Protein AF-K1J9S1-F1 (afdb_monomer_lite)

Foldseek 3Di:
DVLLVCLVPDDLVVNLVVLVVCCVVPLPVSLVSLVVNLVCCVVPNVVVVCVSSNVSSVVSNVSSVVVVVD

Structure (mmCIF, N/CA/C/O backbone):
data_AF-K1J9S1-F1
#
_entry.id   AF-K1J9S1-F1
#
loop_
_atom_site.group_PDB
_atom_site.id
_atom_site.type_symbol
_atom_site.label_atom_id
_atom_site.label_alt_id
_atom_site.label_comp_id
_atom_site.label_asym_id
_atom_site.label_entity_id
_atom_site.label_seq_id
_atom_site.pdbx_PDB_ins_code
_atom_site.Cartn_x
_atom_site.Cartn_y
_atom_site.Cartn_z
_atom_site.occupancy
_atom_site.B_iso_or_equiv
_atom_site.auth_seq_id
_atom_site.auth_comp_id
_atom_site.auth_asym_id
_atom_site.auth_atom_id
_atom_site.pdbx_PDB_model_num
ATOM 1 N N . MET A 1 1 ? 7.853 8.527 6.931 1.00 46.38 1 MET A N 1
ATOM 2 C CA . MET A 1 1 ? 8.721 8.301 5.747 1.00 46.38 1 MET A CA 1
ATOM 3 C C . MET A 1 1 ? 9.503 6.981 5.788 1.00 46.38 1 MET A C 1
ATOM 5 O O . MET A 1 1 ? 9.774 6.444 4.722 1.00 46.38 1 MET A O 1
ATOM 9 N N . SER A 1 2 ? 9.835 6.417 6.958 1.00 60.81 2 SER A N 1
ATOM 10 C CA . SER A 1 2 ? 10.635 5.179 7.057 1.00 60.81 2 SER A CA 1
ATOM 11 C C . SER A 1 2 ? 9.954 3.926 6.475 1.00 60.81 2 SER A C 1
ATOM 13 O O . SER A 1 2 ? 10.618 3.140 5.803 1.00 60.81 2 SER A O 1
ATOM 15 N N . ASN A 1 3 ? 8.631 3.778 6.638 1.00 70.06 3 ASN A N 1
ATOM 16 C CA . ASN A 1 3 ? 7.893 2.608 6.138 1.00 70.06 3 ASN A CA 1
ATOM 17 C C . ASN A 1 3 ? 7.813 2.540 4.610 1.00 70.06 3 ASN A C 1
ATOM 19 O O . ASN A 1 3 ? 8.013 1.478 4.036 1.00 70.06 3 ASN A O 1
ATOM 23 N N . VAL A 1 4 ? 7.590 3.664 3.924 1.00 73.44 4 VAL A N 1
ATOM 24 C CA . VAL A 1 4 ? 7.464 3.670 2.455 1.00 73.44 4 VAL A CA 1
ATOM 25 C C . VAL A 1 4 ? 8.769 3.227 1.791 1.00 73.44 4 VAL A C 1
ATOM 27 O O . VAL A 1 4 ? 8.752 2.401 0.883 1.00 73.44 4 VAL A O 1
ATOM 30 N N . LYS A 1 5 ? 9.923 3.688 2.293 1.00 77.75 5 LYS A N 1
ATOM 31 C CA . LYS A 1 5 ? 11.231 3.251 1.784 1.00 77.75 5 LYS A CA 1
ATOM 32 C C . LYS A 1 5 ? 11.436 1.745 1.979 1.00 77.75 5 LYS A C 1
ATOM 34 O O . LYS A 1 5 ? 11.944 1.093 1.071 1.00 77.75 5 LYS A O 1
ATOM 39 N N . TYR A 1 6 ? 11.008 1.184 3.109 1.00 83.06 6 TYR A N 1
ATOM 40 C CA . TYR A 1 6 ? 11.020 -0.264 3.324 1.00 83.06 6 TYR A CA 1
ATOM 41 C C . TYR A 1 6 ? 10.106 -0.991 2.324 1.00 83.06 6 TYR A C 1
ATOM 43 O O . TYR A 1 6 ? 10.566 -1.885 1.618 1.00 83.06 6 TYR A O 1
ATOM 51 N N . LEU A 1 7 ? 8.856 -0.540 2.168 1.00 81.19 7 LEU A N 1
ATOM 52 C CA . LEU A 1 7 ? 7.867 -1.136 1.259 1.00 81.19 7 LEU A CA 1
ATOM 53 C C . LEU A 1 7 ? 8.290 -1.135 -0.210 1.00 81.19 7 LEU A C 1
ATOM 55 O O . LEU A 1 7 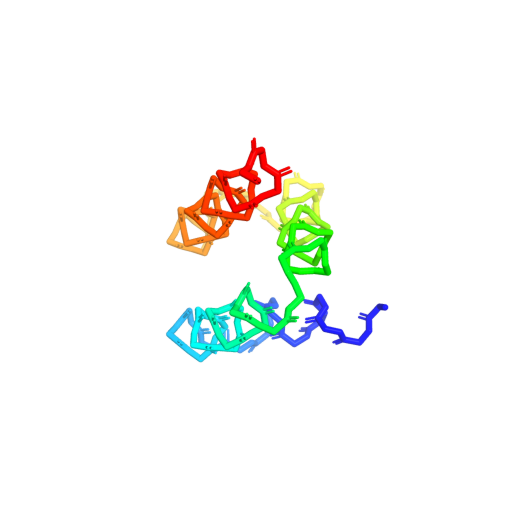? 7.800 -1.959 -0.978 1.00 81.19 7 LEU A O 1
ATOM 59 N N . LEU A 1 8 ? 9.172 -0.224 -0.617 1.00 80.50 8 LEU A N 1
ATOM 60 C CA . LEU A 1 8 ? 9.680 -0.144 -1.986 1.00 80.50 8 LEU A CA 1
ATOM 61 C C . LEU A 1 8 ? 10.914 -1.025 -2.221 1.00 80.50 8 LEU A C 1
ATOM 63 O O . LEU A 1 8 ? 11.078 -1.538 -3.327 1.00 80.50 8 LEU A O 1
ATOM 67 N N . ASN A 1 9 ? 11.746 -1.223 -1.19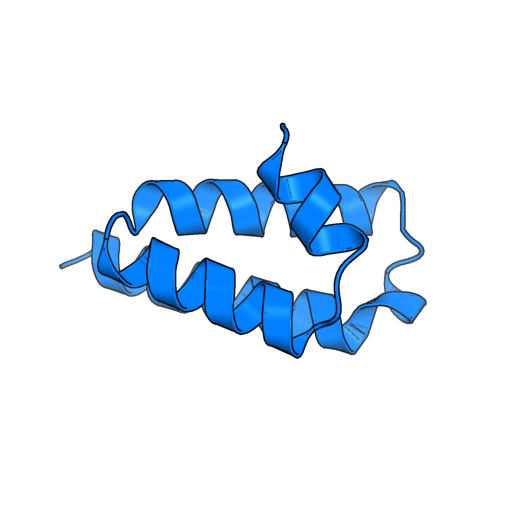3 1.00 84.69 9 ASN A N 1
ATOM 68 C CA . ASN A 1 9 ? 13.024 -1.941 -1.295 1.00 84.69 9 ASN A CA 1
ATOM 69 C C . ASN A 1 9 ? 12.969 -3.393 -0.789 1.00 84.69 9 ASN A C 1
ATOM 71 O O . ASN A 1 9 ? 13.901 -4.151 -1.031 1.00 84.69 9 ASN A O 1
ATOM 75 N N . THR A 1 10 ? 11.895 -3.788 -0.105 1.00 86.69 10 THR A N 1
ATOM 76 C CA . THR A 1 10 ? 11.683 -5.161 0.374 1.00 86.69 10 THR A CA 1
ATOM 77 C C . THR A 1 10 ? 10.962 -6.036 -0.659 1.00 86.69 10 THR A C 1
ATOM 79 O O . THR A 1 10 ? 10.424 -5.535 -1.658 1.00 86.69 10 THR A O 1
ATOM 82 N N . SER A 1 11 ? 10.921 -7.350 -0.429 1.00 88.06 11 SER A N 1
ATOM 83 C CA . SER A 1 11 ? 10.137 -8.279 -1.250 1.00 88.06 11 SER A CA 1
ATOM 84 C C . SER A 1 11 ? 8.640 -7.917 -1.221 1.00 88.06 11 SER A C 1
ATOM 86 O O . SER A 1 11 ? 8.164 -7.189 -0.345 1.00 88.06 11 SER A O 1
ATOM 88 N N . VAL A 1 12 ? 7.863 -8.370 -2.210 1.00 88.50 12 VAL A N 1
ATOM 89 C CA . VAL A 1 12 ? 6.412 -8.095 -2.216 1.00 88.50 12 VAL A CA 1
ATOM 90 C C . VAL A 1 12 ? 5.718 -8.807 -1.048 1.00 88.50 12 VAL A C 1
ATOM 92 O O . VAL A 1 12 ? 4.809 -8.230 -0.452 1.00 88.50 12 VAL A O 1
ATOM 95 N N . ASP A 1 13 ? 6.177 -10.005 -0.682 1.00 89.75 13 ASP A N 1
ATOM 96 C CA . ASP A 1 13 ? 5.589 -10.817 0.389 1.00 89.75 13 ASP A CA 1
ATOM 97 C C . ASP A 1 13 ? 5.876 -10.257 1.787 1.00 89.75 13 ASP A C 1
ATOM 99 O O . ASP A 1 13 ? 4.967 -10.190 2.621 1.00 89.75 13 ASP A O 1
ATOM 103 N N . ASP A 1 14 ? 7.090 -9.760 2.033 1.00 88.81 14 ASP A N 1
ATOM 104 C CA . ASP A 1 14 ? 7.437 -9.117 3.308 1.00 88.81 14 ASP A CA 1
ATOM 105 C C . ASP A 1 14 ? 6.691 -7.790 3.477 1.00 88.81 14 ASP A C 1
ATOM 107 O O . ASP A 1 14 ? 6.142 -7.489 4.543 1.00 88.81 14 ASP A O 1
ATOM 111 N N . GLY A 1 15 ? 6.612 -7.006 2.395 1.00 91.00 15 GLY A N 1
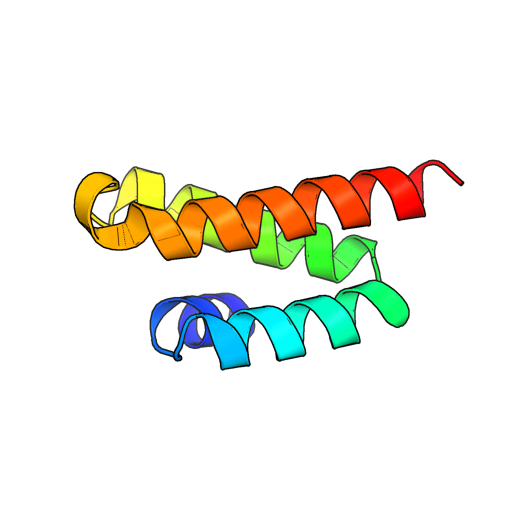ATOM 112 C CA . GLY A 1 15 ? 5.849 -5.761 2.368 1.00 91.00 15 GLY A CA 1
ATOM 113 C C . GLY A 1 15 ? 4.363 -6.002 2.634 1.00 91.00 15 GLY A C 1
ATOM 114 O O . GLY A 1 15 ? 3.752 -5.285 3.428 1.00 91.00 15 GLY A O 1
ATOM 115 N N . LYS A 1 16 ? 3.794 -7.054 2.032 1.00 92.25 16 LYS A N 1
ATOM 116 C CA . LYS A 1 16 ? 2.418 -7.484 2.291 1.00 92.25 16 LYS A CA 1
ATOM 117 C C . LYS A 1 16 ? 2.226 -7.888 3.747 1.00 92.25 16 LYS A C 1
ATOM 119 O O . LYS A 1 16 ? 1.322 -7.367 4.388 1.00 92.25 16 LYS A O 1
ATOM 124 N N . SER A 1 17 ? 3.070 -8.770 4.275 1.00 92.44 17 SER A N 1
ATOM 125 C CA . SER A 1 17 ? 2.953 -9.278 5.650 1.00 92.44 17 SER A CA 1
ATOM 126 C C . SER A 1 17 ? 3.023 -8.144 6.678 1.00 92.44 17 SER A C 1
ATOM 128 O O . SER A 1 17 ? 2.219 -8.090 7.610 1.00 92.44 17 SER A O 1
ATOM 130 N N . THR A 1 18 ? 3.919 -7.179 6.452 1.00 92.31 18 THR A N 1
ATOM 131 C CA . THR A 1 18 ? 4.051 -5.969 7.277 1.00 92.31 18 THR A CA 1
ATOM 132 C C . THR A 1 18 ? 2.779 -5.125 7.234 1.00 92.31 18 THR A C 1
ATOM 134 O O . THR A 1 18 ? 2.228 -4.778 8.279 1.00 92.31 18 THR A O 1
ATOM 137 N N . LEU A 1 19 ? 2.267 -4.837 6.034 1.00 94.00 19 LEU A N 1
ATOM 138 C CA . LEU A 1 19 ? 1.043 -4.056 5.863 1.00 94.00 19 LEU A CA 1
ATOM 139 C C . LEU A 1 19 ? -0.201 -4.777 6.386 1.00 94.00 19 LEU A C 1
ATOM 141 O O . LEU A 1 19 ? -1.108 -4.119 6.881 1.00 94.00 19 LEU A O 1
ATOM 145 N N . GLU A 1 20 ? -0.263 -6.105 6.312 1.00 95.00 20 GLU A N 1
ATOM 146 C CA . GLU A 1 20 ? -1.363 -6.891 6.876 1.00 95.00 20 GLU A CA 1
ATOM 147 C C . GLU A 1 20 ? -1.325 -6.914 8.408 1.00 95.00 20 GLU A C 1
ATOM 149 O O . GLU A 1 20 ? -2.382 -6.837 9.036 1.00 95.00 20 GLU A O 1
ATOM 154 N N . CYS A 1 21 ? -0.137 -6.958 9.016 1.00 94.38 21 CYS A N 1
ATOM 155 C CA . CYS A 1 21 ? 0.022 -6.782 10.459 1.00 94.38 21 CYS A CA 1
ATOM 156 C C . CYS A 1 21 ? -0.421 -5.373 10.883 1.00 94.38 21 CYS A C 1
ATOM 158 O O . CYS A 1 21 ? -1.270 -5.212 11.760 1.00 94.38 21 CYS A O 1
ATOM 160 N N . GLN A 1 22 ? 0.074 -4.351 10.182 1.00 93.69 22 GLN A N 1
ATOM 161 C CA . GLN A 1 22 ? -0.275 -2.959 10.440 1.00 93.69 22 GLN A CA 1
ATOM 162 C C . GLN A 1 22 ? -1.766 -2.688 10.228 1.00 93.69 22 GLN A C 1
ATOM 164 O O . GLN A 1 22 ? -2.366 -1.979 11.020 1.00 93.69 22 GLN A O 1
ATOM 169 N N . LEU A 1 23 ? -2.388 -3.293 9.215 1.00 95.00 23 LEU A N 1
ATOM 170 C CA . LEU A 1 23 ? -3.822 -3.196 8.952 1.00 95.00 23 LEU A CA 1
ATOM 171 C C . LEU A 1 23 ? -4.662 -3.696 10.133 1.00 95.00 23 LEU A C 1
ATOM 173 O O . LEU A 1 23 ? -5.702 -3.112 10.412 1.00 95.00 23 LEU A O 1
ATOM 177 N N . ARG A 1 24 ? -4.237 -4.770 10.812 1.00 94.50 24 ARG A N 1
ATOM 178 C CA . ARG A 1 24 ? -4.963 -5.320 11.969 1.00 94.50 24 ARG A CA 1
ATOM 179 C C . ARG A 1 24 ? -4.880 -4.405 13.188 1.00 94.50 24 ARG A C 1
ATOM 181 O O . ARG A 1 24 ? -5.856 -4.297 13.918 1.00 94.50 24 ARG A O 1
ATOM 188 N N . SER A 1 25 ? -3.733 -3.762 13.393 1.00 94.94 25 SER A N 1
ATOM 189 C CA . SER A 1 25 ? -3.486 -2.916 14.567 1.00 94.94 25 SER A CA 1
ATOM 190 C C . SER A 1 25 ? -3.914 -1.461 14.362 1.00 94.94 25 SER A C 1
ATOM 192 O O . SER A 1 25 ? -4.422 -0.825 15.278 1.00 94.94 25 SER A O 1
ATOM 194 N N . ASN A 1 26 ? -3.688 -0.914 13.167 1.00 95.44 26 ASN A N 1
ATOM 195 C CA . ASN A 1 26 ? -3.976 0.468 12.800 1.00 95.44 26 ASN A CA 1
ATOM 196 C C . ASN A 1 26 ? -4.319 0.578 11.295 1.00 95.44 26 ASN A C 1
ATOM 198 O O . ASN A 1 26 ? -3.446 0.867 10.460 1.00 95.44 26 ASN A O 1
ATOM 202 N N . PRO A 1 27 ? -5.602 0.391 10.932 1.00 95.38 27 PRO A N 1
ATOM 203 C CA . PRO A 1 27 ? -6.057 0.473 9.547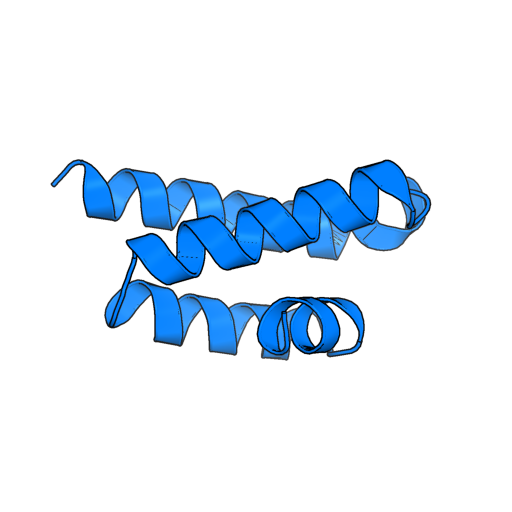 1.00 95.38 27 PRO A CA 1
ATOM 204 C C . PRO A 1 27 ? -5.765 1.824 8.883 1.00 95.38 27 PRO A C 1
ATOM 206 O O . PRO A 1 27 ? -5.433 1.869 7.699 1.00 95.38 27 PRO A O 1
ATOM 209 N N . GLN A 1 28 ? -5.839 2.925 9.639 1.00 95.88 28 GLN A N 1
ATOM 210 C CA . GLN A 1 28 ? -5.578 4.267 9.115 1.00 95.88 28 GLN A CA 1
ATOM 211 C C . GLN A 1 28 ? -4.119 4.423 8.686 1.00 95.88 28 GLN A C 1
ATOM 213 O O . GLN A 1 28 ? -3.839 4.954 7.613 1.00 95.88 28 GLN A O 1
ATOM 218 N N . GLN A 1 29 ? -3.183 3.922 9.491 1.00 94.00 29 GLN A N 1
ATOM 219 C CA . GLN A 1 29 ? -1.768 3.977 9.147 1.00 94.00 29 GLN A CA 1
ATOM 220 C C . GLN A 1 29 ? -1.455 3.085 7.940 1.00 94.00 29 GLN A C 1
ATOM 222 O O . GLN A 1 29 ? -0.703 3.493 7.060 1.00 94.00 29 GLN A O 1
ATOM 227 N N . ALA A 1 30 ? -2.037 1.881 7.870 1.00 95.00 30 ALA A N 1
ATOM 228 C CA . ALA A 1 30 ? -1.870 0.989 6.719 1.00 95.00 30 ALA A CA 1
ATOM 229 C C . ALA A 1 30 ? -2.386 1.621 5.414 1.00 95.00 30 ALA A C 1
ATOM 231 O O . ALA A 1 30 ? -1.743 1.488 4.373 1.00 95.00 30 ALA A O 1
ATOM 232 N N . LEU A 1 31 ? -3.508 2.348 5.476 1.00 96.06 31 LEU A N 1
ATOM 233 C CA . LEU A 1 31 ? -4.031 3.117 4.347 1.00 96.06 31 LEU A CA 1
ATOM 234 C C . LEU A 1 31 ? -3.036 4.190 3.890 1.00 96.06 31 LEU A C 1
ATOM 236 O O . LEU A 1 31 ? -2.710 4.250 2.706 1.00 96.06 31 LEU A O 1
ATOM 240 N N . THR A 1 32 ? -2.550 5.012 4.822 1.00 95.38 32 THR A N 1
ATOM 241 C CA . THR A 1 32 ? -1.615 6.105 4.521 1.00 95.38 32 THR A CA 1
ATOM 242 C C . THR A 1 32 ? -0.314 5.581 3.913 1.00 95.38 32 THR A C 1
ATOM 244 O O . THR A 1 32 ? 0.113 6.069 2.868 1.00 95.38 32 THR A O 1
ATOM 247 N N . ASP A 1 33 ? 0.297 4.560 4.519 1.00 93.62 33 ASP A N 1
ATOM 248 C CA . ASP A 1 33 ? 1.571 4.009 4.047 1.00 93.62 33 ASP A CA 1
ATOM 249 C C . ASP A 1 33 ? 1.434 3.342 2.670 1.00 93.62 33 ASP A C 1
ATOM 251 O O . ASP A 1 33 ? 2.285 3.538 1.798 1.00 93.62 33 ASP A O 1
ATOM 255 N N . ALA A 1 34 ? 0.349 2.591 2.442 1.00 94.62 34 ALA A N 1
ATOM 256 C CA . ALA A 1 34 ? 0.108 1.951 1.154 1.00 94.62 34 ALA A CA 1
ATOM 257 C C . ALA A 1 34 ? -0.177 2.975 0.044 1.00 94.62 34 ALA A C 1
ATOM 259 O O . ALA A 1 34 ? 0.327 2.819 -1.068 1.00 94.62 34 ALA A O 1
ATOM 260 N N . GLN A 1 35 ? -0.934 4.037 0.343 1.00 95.00 35 GLN A N 1
ATOM 261 C CA . GLN A 1 35 ? -1.228 5.098 -0.621 1.00 95.00 35 GLN A CA 1
ATOM 262 C C . GLN A 1 35 ? 0.037 5.878 -0.999 1.00 95.00 35 GLN A C 1
ATOM 264 O O . GLN A 1 35 ? 0.321 6.028 -2.183 1.00 95.00 35 GLN A O 1
ATOM 269 N N . LEU A 1 36 ? 0.858 6.268 -0.017 1.00 93.25 36 LEU A N 1
ATOM 270 C CA . LEU A 1 36 ? 2.133 6.944 -0.280 1.00 93.25 36 LEU A CA 1
ATOM 271 C C . LEU A 1 36 ? 3.081 6.091 -1.136 1.00 93.25 36 LEU A C 1
ATOM 273 O O . LEU A 1 36 ? 3.782 6.618 -1.997 1.00 93.25 36 LEU A O 1
ATOM 277 N N . ALA A 1 37 ? 3.105 4.771 -0.924 1.00 91.50 37 ALA A N 1
ATOM 278 C CA . ALA A 1 37 ? 3.905 3.865 -1.743 1.00 91.50 37 ALA A CA 1
ATOM 279 C C . ALA A 1 37 ? 3.388 3.769 -3.190 1.00 91.50 37 ALA A C 1
ATOM 281 O O . ALA A 1 37 ? 4.195 3.744 -4.119 1.00 91.50 37 ALA A O 1
ATOM 282 N N . ILE A 1 38 ? 2.065 3.748 -3.396 1.00 93.31 38 ILE A N 1
ATOM 283 C CA . ILE A 1 38 ? 1.456 3.796 -4.736 1.00 93.31 38 ILE A CA 1
ATOM 284 C C . ILE A 1 38 ? 1.824 5.103 -5.436 1.00 93.31 38 ILE A C 1
ATOM 286 O O . ILE A 1 38 ? 2.290 5.071 -6.575 1.00 93.31 38 ILE A O 1
ATOM 290 N N . ASP A 1 39 ? 1.654 6.233 -4.752 1.00 91.75 39 ASP A N 1
ATOM 291 C CA . ASP A 1 39 ? 1.922 7.556 -5.313 1.00 91.75 39 ASP A CA 1
ATOM 292 C C . ASP A 1 39 ? 3.398 7.684 -5.707 1.00 91.75 39 ASP A C 1
ATOM 294 O O . ASP A 1 39 ? 3.708 8.138 -6.807 1.00 91.75 39 ASP A O 1
ATOM 298 N N . PHE A 1 40 ? 4.310 7.175 -4.872 1.00 89.56 40 PHE A N 1
ATOM 299 C CA . PHE A 1 40 ? 5.736 7.141 -5.184 1.00 89.56 40 PHE A CA 1
ATOM 300 C C . PHE A 1 40 ? 6.051 6.293 -6.426 1.00 89.56 40 PHE A C 1
ATOM 302 O O . PHE A 1 40 ? 6.814 6.722 -7.292 1.00 89.56 40 PHE A O 1
ATOM 309 N N . ILE A 1 41 ? 5.476 5.090 -6.538 1.00 89.62 41 ILE A N 1
ATOM 310 C CA . ILE A 1 41 ? 5.677 4.226 -7.712 1.00 89.62 41 ILE A CA 1
ATOM 311 C C . ILE A 1 41 ? 5.149 4.922 -8.968 1.00 89.62 41 ILE A C 1
ATOM 313 O O . ILE A 1 41 ? 5.839 4.961 -9.981 1.00 89.62 41 ILE A O 1
ATOM 317 N N . ASN A 1 42 ? 3.962 5.521 -8.898 1.00 89.19 42 ASN A N 1
ATOM 318 C CA . ASN A 1 42 ? 3.368 6.212 -10.038 1.00 89.19 42 ASN A CA 1
ATOM 319 C C . ASN A 1 42 ? 4.175 7.446 -10.467 1.00 89.19 42 ASN A C 1
ATOM 321 O O . ASN A 1 42 ? 4.274 7.709 -11.663 1.00 89.19 42 ASN A O 1
ATOM 325 N N . GLN A 1 43 ? 4.762 8.182 -9.518 1.00 86.25 43 GLN A N 1
ATOM 326 C CA . GLN A 1 43 ? 5.549 9.386 -9.801 1.00 86.25 43 GLN A CA 1
ATOM 327 C C . GLN A 1 43 ? 6.975 9.082 -10.282 1.00 86.25 43 GLN A C 1
ATOM 329 O O . GLN A 1 43 ? 7.469 9.758 -11.180 1.00 86.25 43 GLN A O 1
ATOM 334 N N . TYR A 1 44 ? 7.644 8.080 -9.701 1.00 81.00 44 TYR A N 1
ATOM 335 C CA . TYR A 1 44 ? 9.092 7.885 -9.874 1.00 81.00 44 TYR A CA 1
ATOM 336 C C . TYR A 1 44 ? 9.488 6.492 -10.370 1.00 81.00 44 TYR A C 1
ATOM 338 O O . TYR A 1 44 ? 10.513 6.327 -11.033 1.00 81.00 44 TYR A O 1
ATOM 346 N N . GLY A 1 45 ? 8.707 5.464 -10.047 1.00 65.25 45 GLY A N 1
ATOM 347 C CA . GLY A 1 45 ? 9.059 4.073 -10.302 1.00 65.25 45 GLY A CA 1
ATOM 348 C C . GLY A 1 45 ? 8.275 3.511 -11.471 1.00 65.25 45 GLY A C 1
ATOM 349 O O . GLY A 1 45 ? 7.287 2.838 -11.218 1.00 65.25 45 GLY A O 1
ATOM 350 N N . GLN A 1 46 ? 8.715 3.768 -12.716 1.00 70.38 46 GLN A N 1
ATOM 351 C CA . GLN A 1 46 ? 8.199 3.191 -13.979 1.00 70.38 46 GLN A CA 1
ATOM 352 C C . GLN A 1 46 ? 7.104 2.131 -13.748 1.00 70.38 46 GLN A C 1
ATOM 354 O O . GLN A 1 46 ? 7.421 0.946 -13.638 1.00 70.38 46 GLN A O 1
ATOM 359 N N . ALA A 1 47 ? 5.838 2.552 -13.614 1.00 73.19 47 ALA A N 1
ATOM 360 C CA . ALA A 1 47 ? 4.772 1.754 -12.984 1.00 73.19 47 ALA A CA 1
ATOM 361 C C . ALA A 1 47 ? 4.624 0.329 -13.560 1.00 73.19 47 ALA A C 1
ATOM 363 O O . ALA A 1 47 ? 4.272 -0.618 -12.853 1.00 73.19 47 ALA A O 1
ATOM 364 N N . ALA A 1 48 ? 4.986 0.148 -14.834 1.00 75.12 48 ALA A N 1
ATOM 365 C CA . ALA A 1 48 ? 5.063 -1.143 -15.512 1.00 75.12 48 ALA A CA 1
ATOM 366 C C . ALA A 1 48 ? 5.981 -2.176 -14.820 1.00 75.12 48 ALA A C 1
ATOM 368 O O . ALA A 1 48 ? 5.656 -3.362 -14.815 1.00 75.12 48 ALA A O 1
ATOM 369 N N . LYS A 1 49 ? 7.089 -1.749 -14.201 1.00 81.44 49 LYS A N 1
ATOM 370 C CA . LYS A 1 49 ? 8.052 -2.615 -13.494 1.00 81.44 49 LYS A CA 1
ATOM 371 C C . LYS A 1 49 ? 7.581 -3.041 -12.102 1.00 81.44 49 LYS A C 1
ATOM 373 O O . LYS A 1 49 ? 8.125 -3.982 -11.535 1.00 81.44 49 LYS A O 1
ATOM 378 N N . HIS A 1 50 ? 6.558 -2.383 -11.559 1.00 84.19 50 HIS A N 1
ATOM 379 C CA . HIS A 1 50 ? 6.071 -2.612 -10.198 1.00 84.19 50 HIS A CA 1
ATOM 380 C C . HIS A 1 50 ? 4.638 -3.153 -10.146 1.00 84.19 50 HIS A C 1
ATOM 382 O O . HIS A 1 50 ? 3.996 -3.062 -9.103 1.00 84.19 50 HIS A O 1
ATOM 388 N N . ARG A 1 51 ? 4.137 -3.763 -11.230 1.00 89.31 51 ARG A N 1
ATOM 389 C CA . ARG A 1 51 ? 2.756 -4.281 -11.321 1.00 89.31 51 ARG A CA 1
ATOM 390 C C . ARG A 1 51 ? 2.336 -5.137 -10.121 1.00 89.31 51 ARG A C 1
ATOM 392 O O . ARG A 1 51 ? 1.297 -4.866 -9.526 1.00 89.31 51 ARG A O 1
ATOM 399 N N . SER A 1 52 ? 3.156 -6.108 -9.714 1.0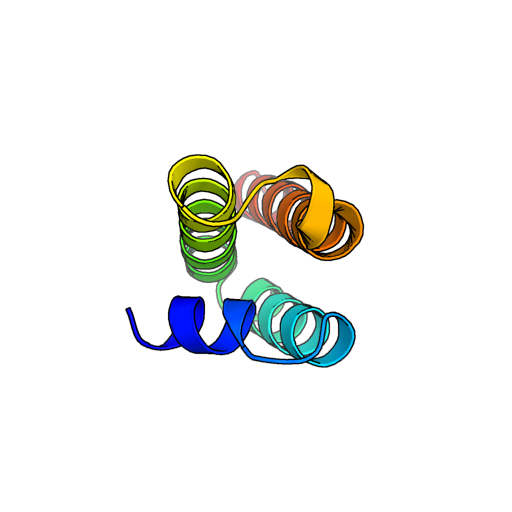0 91.38 52 SER A N 1
ATOM 400 C CA . SER A 1 52 ? 2.844 -6.971 -8.562 1.00 91.38 52 SER A CA 1
ATOM 401 C C . SER A 1 52 ? 2.793 -6.195 -7.244 1.00 91.38 52 SER A C 1
ATOM 403 O O . SER A 1 52 ? 1.920 -6.435 -6.412 1.00 91.38 52 SER A O 1
ATOM 405 N N . ARG A 1 53 ? 3.689 -5.216 -7.065 1.00 92.88 53 ARG A N 1
ATOM 406 C CA . ARG A 1 53 ? 3.714 -4.360 -5.873 1.00 92.88 53 ARG A CA 1
ATOM 407 C C . ARG A 1 53 ? 2.493 -3.439 -5.837 1.00 92.88 53 ARG A C 1
ATOM 409 O O . ARG A 1 53 ? 1.853 -3.341 -4.800 1.00 92.88 53 ARG A O 1
ATOM 416 N N . LEU A 1 54 ? 2.125 -2.832 -6.965 1.00 93.50 54 LEU A N 1
ATOM 417 C CA . LEU A 1 54 ? 0.925 -1.999 -7.086 1.00 93.50 54 LEU A CA 1
ATOM 418 C C . LEU A 1 54 ? -0.352 -2.791 -6.784 1.00 93.50 54 LEU A C 1
ATOM 420 O O . LEU A 1 54 ? -1.195 -2.310 -6.032 1.00 93.50 54 LEU A O 1
ATOM 424 N N . ALA A 1 55 ? -0.477 -4.017 -7.301 1.00 94.88 55 ALA A N 1
ATOM 425 C CA . ALA A 1 55 ? -1.622 -4.883 -7.014 1.00 94.88 55 ALA A CA 1
ATOM 426 C C . ALA A 1 55 ? -1.730 -5.229 -5.516 1.00 94.88 55 ALA A C 1
ATOM 428 O O . ALA A 1 55 ? -2.817 -5.181 -4.929 1.00 94.88 55 ALA A O 1
ATOM 429 N N . MET A 1 56 ? -0.594 -5.529 -4.879 1.00 95.75 56 MET A N 1
ATOM 430 C CA . MET A 1 56 ? -0.520 -5.778 -3.440 1.00 95.75 56 MET A CA 1
ATOM 431 C C . MET A 1 56 ? -0.918 -4.534 -2.630 1.00 95.75 56 MET A C 1
ATOM 433 O O . MET A 1 56 ? -1.808 -4.619 -1.782 1.00 95.75 56 MET A O 1
ATOM 437 N N . LEU A 1 57 ? -0.344 -3.368 -2.937 1.00 95.44 57 LEU A N 1
ATOM 438 C CA . LEU A 1 57 ? -0.646 -2.111 -2.246 1.00 95.44 57 LEU A CA 1
ATOM 439 C C . LEU A 1 57 ? -2.121 -1.711 -2.409 1.00 95.44 57 LEU A C 1
ATOM 441 O O . LEU A 1 57 ? -2.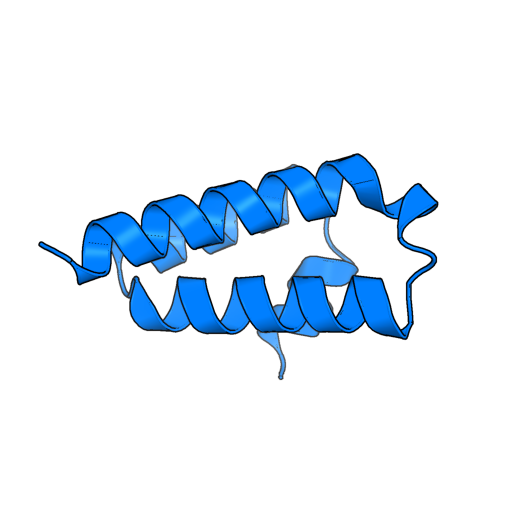772 -1.355 -1.429 1.00 95.44 57 LEU A O 1
ATOM 445 N N . ALA A 1 58 ? -2.683 -1.844 -3.615 1.00 96.38 58 ALA A N 1
ATOM 446 C CA . ALA A 1 58 ? -4.097 -1.572 -3.875 1.00 96.38 58 ALA A CA 1
ATOM 447 C C . ALA A 1 58 ? -5.021 -2.492 -3.058 1.00 96.38 58 ALA A C 1
ATOM 449 O O . ALA A 1 58 ? -6.050 -2.055 -2.537 1.00 96.38 58 ALA A O 1
ATOM 450 N N . THR A 1 59 ? -4.632 -3.758 -2.883 1.00 96.88 59 THR A N 1
ATOM 451 C CA . THR A 1 59 ? -5.359 -4.701 -2.023 1.00 96.88 59 THR A CA 1
ATOM 452 C C . THR A 1 59 ? -5.365 -4.233 -0.567 1.00 96.88 59 THR A C 1
ATOM 454 O O . THR A 1 59 ? -6.419 -4.246 0.070 1.00 96.88 59 THR A O 1
ATOM 457 N N . ILE A 1 60 ? -4.223 -3.777 -0.041 1.00 96.81 60 ILE A N 1
ATOM 458 C CA . ILE A 1 60 ? -4.127 -3.233 1.323 1.00 96.81 60 ILE A CA 1
ATOM 459 C C . ILE A 1 60 ? -4.988 -1.977 1.478 1.00 96.81 60 ILE A C 1
ATOM 461 O O . ILE A 1 60 ? -5.756 -1.898 2.435 1.00 96.81 60 ILE A O 1
ATOM 465 N N . VAL A 1 61 ? -4.936 -1.044 0.522 1.00 97.19 61 VAL A N 1
ATOM 466 C CA . VAL A 1 61 ? -5.774 0.168 0.520 1.00 97.19 61 VAL A CA 1
ATOM 467 C C . VAL A 1 61 ? -7.259 -0.189 0.610 1.00 97.19 61 VAL A C 1
ATOM 469 O O . VAL A 1 61 ? -7.981 0.362 1.443 1.00 97.19 61 VAL A O 1
ATOM 472 N N . ASN A 1 62 ? -7.723 -1.144 -0.198 1.00 97.00 62 ASN A N 1
ATOM 473 C CA . ASN A 1 62 ? -9.122 -1.576 -0.183 1.00 97.00 62 ASN A CA 1
ATOM 474 C C . ASN A 1 62 ? -9.517 -2.223 1.151 1.00 97.00 62 ASN A C 1
ATOM 476 O O . ASN A 1 62 ? -10.580 -1.912 1.693 1.00 97.00 62 ASN A O 1
ATOM 480 N N . LYS A 1 63 ? -8.657 -3.085 1.710 1.00 97.12 63 LYS A N 1
ATOM 481 C CA . LYS A 1 63 ? -8.890 -3.698 3.025 1.00 97.12 63 LYS A CA 1
ATOM 482 C C . LYS A 1 63 ? -8.945 -2.644 4.138 1.00 97.12 63 LYS A C 1
ATOM 484 O O . LYS A 1 63 ? -9.856 -2.689 4.960 1.00 97.12 63 LYS A O 1
ATOM 489 N N . ALA A 1 64 ? -8.026 -1.679 4.134 1.00 96.62 64 ALA A N 1
ATOM 490 C CA . ALA A 1 64 ? -7.969 -0.604 5.121 1.00 96.62 64 ALA A CA 1
ATOM 491 C C . ALA A 1 64 ? -9.204 0.300 5.061 1.00 96.62 64 ALA A C 1
ATOM 493 O O . ALA A 1 64 ? -9.842 0.543 6.081 1.00 96.62 64 ALA A O 1
ATOM 494 N N . ARG A 1 65 ? -9.618 0.717 3.857 1.00 96.56 65 ARG A N 1
ATOM 495 C CA . ARG A 1 65 ? -10.862 1.479 3.660 1.00 96.56 65 ARG A CA 1
ATOM 496 C C . ARG A 1 65 ? -12.089 0.718 4.153 1.00 96.56 65 ARG A C 1
ATOM 498 O O . ARG A 1 65 ? -12.981 1.331 4.723 1.00 96.56 65 ARG A O 1
ATOM 505 N N . LYS A 1 66 ? -12.150 -0.601 3.939 1.00 96.81 66 LYS A N 1
ATOM 506 C CA . LYS A 1 66 ? -13.248 -1.428 4.458 1.00 96.81 66 LYS A CA 1
ATOM 507 C C . LYS A 1 66 ? -13.247 -1.461 5.989 1.00 96.81 66 LYS A C 1
ATOM 509 O O . LYS A 1 66 ? -14.307 -1.322 6.578 1.00 96.81 66 LYS A O 1
ATOM 514 N N . ALA A 1 67 ? -12.078 -1.609 6.610 1.00 95.50 67 ALA A N 1
ATOM 515 C CA . ALA A 1 67 ? -11.944 -1.635 8.065 1.00 95.50 67 ALA A CA 1
ATOM 516 C C . ALA A 1 67 ? -12.309 -0.296 8.731 1.00 95.50 67 ALA A C 1
ATOM 518 O O . ALA A 1 67 ? -12.876 -0.315 9.809 1.00 95.50 67 ALA A O 1
ATOM 519 N N . LEU A 1 68 ? -12.026 0.841 8.084 1.00 94.25 68 LEU A N 1
ATOM 520 C CA . LEU A 1 68 ? -12.340 2.187 8.597 1.00 94.25 68 LEU A CA 1
ATOM 521 C C . LEU A 1 68 ? -13.802 2.616 8.404 1.00 94.25 68 LEU A C 1
ATOM 523 O O . LEU A 1 68 ? -14.217 3.635 8.945 1.00 94.25 68 LEU A O 1
ATOM 527 N N . ARG A 1 69 ? -14.559 1.906 7.560 1.00 92.19 69 ARG A N 1
ATOM 528 C CA . ARG A 1 69 ? -15.993 2.165 7.335 1.00 92.19 69 ARG A CA 1
ATOM 529 C C . ARG A 1 69 ? -16.891 1.391 8.302 1.00 92.19 69 ARG A C 1
ATOM 531 O O . ARG A 1 69 ? -18.092 1.651 8.306 1.00 92.19 69 ARG A O 1
ATOM 538 N N . ASN A 1 70 ? -16.318 0.440 9.038 1.00 61.56 70 ASN A N 1
ATOM 539 C CA . ASN A 1 70 ? -16.964 -0.287 10.127 1.00 61.56 70 ASN A CA 1
ATOM 540 C C . ASN A 1 70 ? -16.695 0.423 11.451 1.00 61.56 70 ASN A C 1
ATOM 542 O O . ASN A 1 70 ? -17.571 0.305 12.331 1.00 61.56 70 ASN A O 1
#

Radius of gyration: 11.16 Å; chains: 1; bounding box: 30×20×30 Å

Secondary structure (DSSP, 8-state):
-HHHHHHHHS-HHHHHHHHHHHHHH-HHHHHHHHHHHHHHHHHHS-GGGGHHHHHHHHHHHHHHHHHHT-

Organism: NCBI:txid196024

pLDDT: mean 88.61, std 10.17, range [46.38, 97.19]

Sequence (70 aa):
MSNVKYLLNTSVDDGKSTLECQLRSNPQQALTDAQLAIDFINQYGQAAKHRSRLAMLATIVNKARKALRN